Protein AF-A0A965FTE5-F1 (afdb_monomer)

pLDDT: mean 75.87, std 13.05, range [34.81, 92.62]

Structure (mmCIF, N/CA/C/O backbone):
data_AF-A0A965FTE5-F1
#
_entry.id   AF-A0A965FTE5-F1
#
loop_
_atom_site.group_PDB
_atom_site.id
_atom_site.type_symbol
_atom_site.label_atom_id
_atom_site.label_alt_id
_atom_site.label_comp_id
_atom_site.label_asym_id
_atom_site.label_entity_id
_atom_site.label_seq_id
_atom_site.pdbx_PDB_ins_code
_atom_site.Cartn_x
_atom_site.Cartn_y
_atom_site.Cartn_z
_atom_site.occupancy
_atom_site.B_i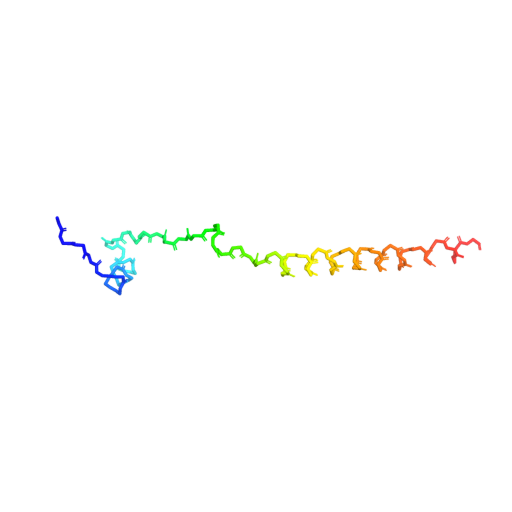so_or_equiv
_atom_site.auth_seq_id
_atom_site.auth_comp_id
_atom_site.auth_asym_id
_atom_site.auth_atom_id
_atom_site.pdbx_PDB_model_num
ATOM 1 N N . GLY A 1 1 ? -9.989 16.480 18.494 1.00 73.56 1 GLY A N 1
ATOM 2 C CA . GLY A 1 1 ? -10.766 15.226 18.539 1.00 73.56 1 GLY A CA 1
ATOM 3 C C . GLY A 1 1 ? -9.804 14.062 18.610 1.00 73.56 1 GLY A C 1
ATOM 4 O O . GLY A 1 1 ? -8.741 14.162 18.011 1.00 73.56 1 GLY A O 1
ATOM 5 N N . ALA A 1 2 ? -10.129 13.016 19.370 1.00 84.25 2 ALA A N 1
ATOM 6 C CA . ALA A 1 2 ? -9.282 11.829 19.467 1.00 84.25 2 ALA A CA 1
ATOM 7 C C . ALA A 1 2 ? -9.157 11.169 18.088 1.00 84.25 2 ALA A C 1
ATOM 9 O O . ALA A 1 2 ? -10.170 10.897 17.445 1.00 84.25 2 ALA A O 1
ATOM 10 N N . GLN A 1 3 ? -7.926 10.948 17.630 1.00 83.31 3 GLN A N 1
ATOM 11 C CA . GLN A 1 3 ? -7.687 10.265 16.369 1.00 83.31 3 GLN A CA 1
ATOM 12 C C . GLN A 1 3 ? -7.620 8.756 16.647 1.00 83.31 3 GLN A C 1
ATOM 14 O O . GLN A 1 3 ? -6.758 8.326 17.421 1.00 83.31 3 GLN A O 1
ATOM 19 N N . PRO A 1 4 ? -8.543 7.950 16.096 1.00 89.06 4 PRO A N 1
ATOM 20 C CA . PRO A 1 4 ? -8.494 6.504 16.252 1.00 89.06 4 PRO A CA 1
ATOM 21 C C . PRO A 1 4 ? -7.203 5.934 15.648 1.00 89.06 4 PRO A C 1
ATOM 23 O O . PRO A 1 4 ? -6.630 6.473 14.706 1.00 89.06 4 PRO A O 1
ATOM 26 N N . THR A 1 5 ? -6.728 4.822 16.206 1.00 90.31 5 THR A N 1
ATOM 27 C CA . THR A 1 5 ? -5.590 4.084 15.635 1.00 90.31 5 THR A CA 1
ATOM 28 C C . THR A 1 5 ? -6.031 3.291 14.400 1.00 90.31 5 THR A C 1
ATOM 30 O O . THR A 1 5 ? -7.206 2.959 14.282 1.00 90.31 5 THR A O 1
ATOM 33 N N . ASP A 1 6 ? -5.102 2.914 13.510 1.00 88.06 6 ASP A N 1
ATOM 34 C CA . ASP A 1 6 ? -5.411 2.222 12.236 1.00 88.06 6 ASP A CA 1
ATOM 35 C C . ASP A 1 6 ? -6.302 0.977 12.416 1.00 88.06 6 ASP A C 1
ATOM 37 O O . ASP A 1 6 ? -7.233 0.746 11.649 1.00 88.06 6 ASP A O 1
ATOM 41 N N . ARG A 1 7 ? -6.092 0.211 13.497 1.00 90.88 7 ARG A N 1
ATOM 42 C CA . ARG A 1 7 ? -6.950 -0.939 13.827 1.00 90.88 7 ARG A CA 1
ATOM 43 C C . ARG A 1 7 ? -8.394 -0.517 14.100 1.00 90.88 7 ARG A C 1
ATOM 45 O O . ARG A 1 7 ? -9.311 -1.148 13.592 1.00 90.88 7 ARG A O 1
ATOM 52 N N . VAL A 1 8 ? -8.587 0.549 14.871 1.00 90.56 8 VAL A N 1
ATOM 53 C CA . VAL A 1 8 ? -9.911 1.087 15.214 1.00 90.56 8 VAL A CA 1
ATOM 54 C C . VAL A 1 8 ? -10.570 1.722 13.991 1.00 90.56 8 VAL A C 1
ATOM 56 O O . VAL A 1 8 ? -11.752 1.495 13.762 1.00 90.56 8 VAL A O 1
ATOM 59 N N . GLU A 1 9 ? -9.812 2.428 13.149 1.00 91.81 9 GLU A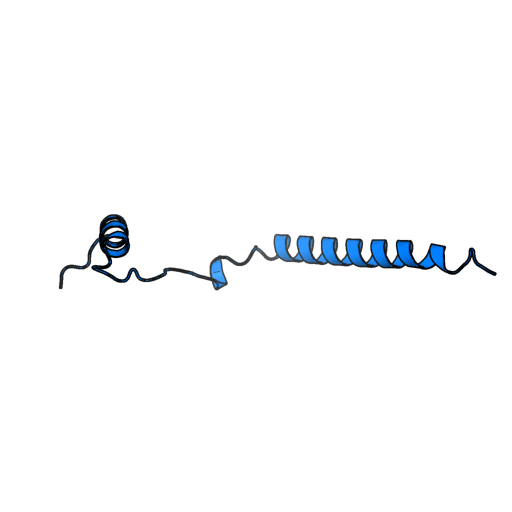 N 1
ATOM 60 C CA . GLU A 1 9 ? -10.325 2.987 11.892 1.00 91.81 9 GLU A CA 1
ATOM 61 C C . GLU A 1 9 ? -10.892 1.912 10.966 1.00 91.81 9 GLU A C 1
ATOM 63 O O . GLU A 1 9 ? -11.937 2.133 10.367 1.00 91.81 9 GLU A O 1
ATOM 68 N N . ARG A 1 10 ? -10.263 0.732 10.887 1.00 90.19 10 ARG A N 1
ATOM 69 C CA . ARG A 1 10 ? -10.784 -0.387 10.082 1.00 90.19 10 ARG A CA 1
ATOM 70 C C . ARG A 1 10 ? -12.118 -0.917 10.604 1.00 90.19 10 ARG A C 1
ATOM 72 O O . ARG A 1 10 ? -12.988 -1.243 9.804 1.00 90.19 10 ARG A O 1
ATOM 79 N N . PHE A 1 11 ? -12.289 -0.996 11.923 1.00 91.25 11 PHE A N 1
ATOM 80 C CA . PHE A 1 11 ? -13.563 -1.413 12.516 1.00 91.25 11 PHE A CA 1
ATOM 81 C C . PHE A 1 11 ? -14.654 -0.365 12.302 1.00 91.25 11 PHE A C 1
ATOM 83 O O . PHE A 1 11 ? -15.778 -0.710 11.946 1.00 91.25 11 PHE A O 1
ATOM 90 N N . LEU A 1 12 ? -14.316 0.914 12.466 1.00 92.62 12 LEU A N 1
ATOM 91 C CA . LEU A 1 12 ? -15.255 2.008 12.246 1.00 92.62 12 LEU A CA 1
ATOM 92 C C . LEU A 1 12 ? -15.623 2.172 10.760 1.00 92.62 12 LEU A C 1
ATOM 94 O O . LEU A 1 12 ? -16.770 2.487 10.461 1.00 92.62 12 LEU A O 1
ATOM 98 N N . GLU A 1 13 ? -14.692 1.916 9.835 1.00 91.00 13 GLU A N 1
ATOM 99 C CA . GLU A 1 13 ? -14.940 1.883 8.385 1.00 91.00 13 GLU A CA 1
ATOM 100 C C . GLU A 1 13 ? -15.868 0.725 8.006 1.00 91.00 13 GLU A C 1
ATOM 102 O O . GLU A 1 13 ? -16.844 0.936 7.290 1.00 91.00 13 GLU A O 1
ATOM 107 N N . ALA A 1 14 ? -15.627 -0.476 8.541 1.00 90.25 14 ALA A N 1
ATOM 108 C CA . ALA A 1 14 ? -16.501 -1.629 8.320 1.00 90.25 14 ALA A CA 1
ATOM 109 C C . ALA A 1 14 ? -17.923 -1.402 8.863 1.00 90.25 14 ALA A C 1
ATOM 111 O O . ALA A 1 14 ? -18.892 -1.874 8.276 1.00 90.25 14 ALA A O 1
ATOM 112 N N . ALA A 1 15 ? -18.049 -0.650 9.958 1.00 92.19 15 ALA A N 1
ATOM 113 C CA . ALA A 1 15 ? -19.329 -0.227 10.520 1.00 92.19 15 ALA A CA 1
ATOM 114 C C . ALA A 1 15 ? -19.944 1.000 9.811 1.00 92.19 15 ALA A C 1
ATOM 116 O O . ALA A 1 15 ? -21.030 1.433 10.188 1.00 92.19 15 ALA A O 1
ATOM 117 N N . GLY A 1 16 ? -19.262 1.593 8.822 1.00 89.56 16 GLY A N 1
ATOM 118 C CA . GLY A 1 16 ? -19.727 2.780 8.091 1.00 89.56 16 GLY A CA 1
ATOM 119 C C . GLY A 1 16 ? -19.715 4.088 8.894 1.00 89.56 16 GLY A C 1
ATOM 120 O O . GLY A 1 16 ? -20.244 5.096 8.434 1.00 89.56 16 GLY A O 1
ATOM 121 N N . LEU A 1 17 ? -19.111 4.092 10.084 1.00 88.06 17 LEU A N 1
ATOM 122 C CA . LEU A 1 17 ? -19.089 5.225 11.019 1.00 88.06 17 LEU A CA 1
ATOM 123 C C . LEU A 1 17 ? -17.905 6.171 10.791 1.00 88.06 17 LEU A C 1
ATOM 125 O O . LEU A 1 17 ? -17.875 7.275 11.335 1.00 88.06 17 LEU A O 1
ATOM 129 N N . TRP A 1 18 ? -16.903 5.743 10.023 1.00 86.62 18 TRP A N 1
ATOM 130 C CA . TRP A 1 18 ? -15.683 6.512 9.800 1.00 86.62 18 TRP A CA 1
ATOM 131 C C . TRP A 1 18 ? -15.087 6.235 8.426 1.00 86.62 18 TRP A C 1
ATOM 1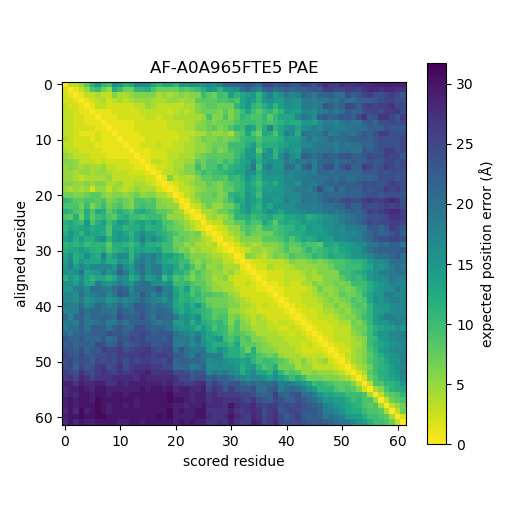33 O O . TRP A 1 18 ? -15.104 5.105 7.948 1.00 86.62 18 TRP A O 1
ATOM 143 N N . LYS A 1 19 ? -14.495 7.256 7.799 1.00 84.75 19 LYS A N 1
ATOM 144 C CA . LYS A 1 19 ? -13.763 7.095 6.540 1.00 84.75 19 LYS A CA 1
ATOM 145 C C . LYS A 1 19 ? -12.274 7.000 6.829 1.00 84.75 19 LYS A C 1
ATOM 147 O O . LYS A 1 19 ? -11.649 7.984 7.222 1.00 84.75 19 LYS A O 1
ATOM 152 N N . ARG A 1 20 ? -11.696 5.820 6.612 1.00 84.81 20 ARG A N 1
ATOM 153 C CA . ARG A 1 20 ? -10.253 5.630 6.751 1.00 84.81 20 ARG A CA 1
ATOM 154 C C . ARG A 1 20 ? -9.506 6.421 5.682 1.00 84.81 20 ARG A C 1
ATOM 156 O O . ARG A 1 20 ? -9.912 6.481 4.519 1.00 84.81 20 ARG A O 1
ATOM 163 N N . THR A 1 21 ? -8.385 7.021 6.070 1.00 81.44 21 THR A N 1
ATOM 164 C CA . THR A 1 21 ? -7.507 7.700 5.114 1.00 81.44 21 THR A CA 1
ATOM 165 C C . THR A 1 21 ? -6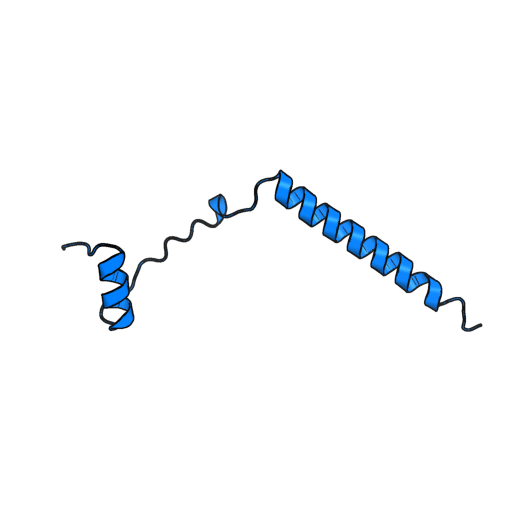.611 6.680 4.410 1.00 81.44 21 THR A C 1
ATOM 167 O O . THR A 1 21 ? -5.856 5.938 5.037 1.00 81.44 21 THR A O 1
ATOM 170 N N . ALA A 1 22 ? -6.695 6.611 3.079 1.00 73.62 22 ALA A N 1
ATOM 171 C CA . ALA A 1 22 ? -5.872 5.698 2.293 1.00 73.62 22 ALA A CA 1
ATOM 172 C C . ALA A 1 22 ? -4.416 6.188 2.259 1.00 73.62 22 ALA A C 1
ATOM 174 O O . ALA A 1 22 ? -4.091 7.190 1.623 1.00 73.62 22 ALA A O 1
ATOM 175 N N . ARG A 1 23 ? -3.511 5.466 2.925 1.00 72.62 23 ARG A N 1
ATOM 176 C CA . ARG A 1 23 ? -2.072 5.772 2.915 1.00 72.62 23 ARG A CA 1
ATOM 177 C C . ARG A 1 23 ? -1.373 5.024 1.780 1.00 72.62 23 ARG A C 1
ATOM 179 O O . ARG A 1 23 ? -0.608 4.094 2.014 1.00 72.62 23 ARG A O 1
ATOM 186 N N . VAL A 1 24 ? -1.645 5.418 0.537 1.00 80.62 24 VAL A N 1
ATOM 187 C CA . VAL A 1 24 ? -0.966 4.864 -0.646 1.00 80.62 24 VAL A CA 1
ATOM 188 C C . VAL A 1 24 ? 0.196 5.778 -1.033 1.00 80.62 24 VAL A C 1
ATOM 190 O O . VAL A 1 24 ? -0.008 6.937 -1.379 1.00 80.62 24 VAL A O 1
ATOM 193 N N . SER A 1 25 ? 1.432 5.267 -0.996 1.00 74.75 25 SER A N 1
ATOM 194 C CA . SER A 1 25 ? 2.619 6.005 -1.460 1.00 74.75 25 SER A CA 1
ATOM 195 C C . SER A 1 25 ? 3.113 5.462 -2.802 1.00 74.75 25 SER A C 1
ATOM 197 O O . SER A 1 25 ? 4.060 4.682 -2.879 1.00 74.75 25 SER A O 1
ATOM 199 N N . VAL A 1 26 ? 2.459 5.887 -3.887 1.00 73.12 26 VAL A N 1
ATOM 200 C CA . VAL A 1 26 ? 2.729 5.402 -5.256 1.00 73.12 26 VAL A CA 1
ATOM 201 C C . VAL A 1 26 ? 4.203 5.565 -5.643 1.00 73.12 26 VAL A C 1
ATOM 203 O O . VAL A 1 26 ? 4.792 4.661 -6.221 1.00 73.12 26 VAL A O 1
ATOM 206 N N . ALA A 1 27 ? 4.842 6.677 -5.265 1.00 75.19 27 ALA A N 1
ATOM 207 C CA . ALA A 1 27 ? 6.245 6.941 -5.590 1.00 75.19 27 ALA A CA 1
ATOM 208 C C . ALA A 1 27 ? 7.232 5.944 -4.949 1.00 75.19 27 ALA A C 1
ATOM 210 O O . ALA A 1 27 ? 8.227 5.596 -5.578 1.00 75.19 27 ALA A O 1
ATOM 211 N N . LYS A 1 28 ? 6.953 5.465 -3.726 1.00 70.12 28 LYS A N 1
ATOM 212 C CA . LYS A 1 28 ? 7.784 4.471 -3.017 1.00 70.12 28 LYS A CA 1
ATOM 213 C C . LYS A 1 28 ? 7.397 3.029 -3.347 1.00 70.12 28 LYS A C 1
ATOM 215 O O . LYS A 1 28 ? 8.214 2.135 -3.169 1.00 70.12 28 LYS A O 1
ATOM 220 N N . ALA A 1 29 ? 6.173 2.814 -3.823 1.00 78.50 29 ALA A N 1
ATOM 221 C CA . ALA A 1 29 ? 5.690 1.515 -4.280 1.00 78.50 29 ALA A CA 1
ATOM 222 C C . ALA A 1 29 ? 6.218 1.133 -5.673 1.00 78.50 29 ALA A C 1
ATOM 224 O O . ALA A 1 29 ? 6.042 -0.008 -6.094 1.00 78.50 29 ALA A O 1
ATOM 225 N N . LYS A 1 30 ? 6.863 2.063 -6.396 1.00 80.88 30 LYS A N 1
ATOM 226 C CA . LYS A 1 30 ? 7.465 1.749 -7.693 1.00 80.88 30 LYS A CA 1
ATOM 227 C C . LYS A 1 30 ? 8.539 0.665 -7.525 1.00 80.88 30 LYS A C 1
ATOM 229 O O . LYS A 1 30 ? 9.375 0.775 -6.621 1.00 80.8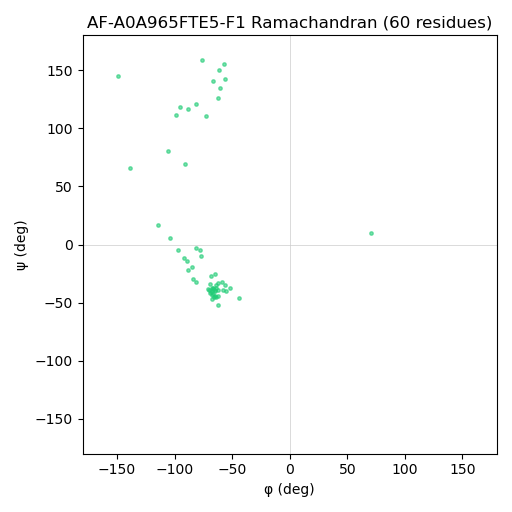8 30 LYS A O 1
ATOM 234 N N . PRO A 1 31 ? 8.557 -0.358 -8.398 1.00 79.94 31 PRO A N 1
ATOM 235 C CA . PRO A 1 31 ? 9.657 -1.306 -8.434 1.00 79.94 31 PRO A CA 1
ATOM 236 C C . PRO A 1 31 ? 10.974 -0.551 -8.645 1.00 79.94 31 PRO A C 1
ATOM 238 O O . PRO A 1 31 ? 11.033 0.447 -9.362 1.00 79.94 31 PRO A O 1
ATOM 241 N N . LYS A 1 32 ? 12.041 -1.006 -7.981 1.00 83.69 32 LYS A N 1
ATOM 242 C CA . LYS A 1 32 ? 13.379 -0.406 -8.118 1.00 83.69 32 LYS A CA 1
ATOM 243 C C . LYS A 1 32 ? 13.809 -0.427 -9.590 1.00 83.69 32 LYS A C 1
ATOM 245 O O . LYS A 1 32 ? 13.415 -1.336 -10.315 1.00 83.69 32 LYS A O 1
ATOM 250 N N . LYS A 1 33 ? 14.703 0.488 -9.988 1.00 80.62 33 LYS A N 1
ATOM 251 C CA . LYS A 1 33 ? 15.212 0.614 -11.373 1.00 80.62 33 LYS A CA 1
ATOM 252 C C . LYS A 1 33 ? 15.580 -0.734 -12.017 1.00 80.62 33 LYS A C 1
ATOM 254 O O . LYS A 1 33 ? 15.080 -1.058 -13.079 1.00 80.62 33 LYS A O 1
ATOM 259 N N . LYS A 1 34 ? 16.308 -1.595 -11.292 1.00 75.94 34 LYS A N 1
ATOM 260 C CA . LYS A 1 34 ? 16.677 -2.950 -11.755 1.00 75.94 34 LYS A CA 1
ATOM 261 C C . LYS A 1 34 ? 15.491 -3.866 -12.086 1.00 75.94 34 LYS A C 1
ATOM 263 O O . LYS A 1 34 ? 15.625 -4.767 -12.898 1.00 75.94 34 LYS A O 1
ATOM 268 N N . ALA A 1 35 ? 14.364 -3.726 -11.392 1.00 79.44 35 ALA A N 1
ATOM 269 C CA . ALA A 1 35 ? 13.166 -4.514 -11.668 1.00 79.44 35 ALA A CA 1
ATOM 270 C C . ALA A 1 35 ? 12.366 -3.928 -12.838 1.00 79.44 35 ALA A C 1
ATOM 272 O O . ALA A 1 35 ? 11.788 -4.697 -13.591 1.00 79.44 35 ALA A O 1
ATOM 273 N N . GLN A 1 36 ? 12.387 -2.604 -13.022 1.00 80.69 36 GLN A N 1
ATOM 274 C CA . GLN A 1 36 ? 11.818 -1.958 -14.210 1.00 80.69 36 GLN A CA 1
ATOM 275 C C . GLN A 1 36 ? 12.561 -2.413 -15.469 1.00 80.69 36 GLN A C 1
ATOM 277 O O . GLN A 1 36 ? 11.945 -3.019 -16.333 1.00 80.69 36 GLN A O 1
ATOM 282 N N . GLU A 1 37 ? 13.893 -2.313 -15.476 1.00 78.94 37 GLU A N 1
ATOM 283 C CA . GLU A 1 37 ? 14.738 -2.742 -16.603 1.00 78.94 37 GLU A CA 1
ATOM 284 C C . GLU A 1 37 ? 14.527 -4.216 -16.991 1.00 78.94 37 GLU A C 1
ATOM 286 O O . GLU A 1 37 ? 14.569 -4.566 -18.165 1.00 78.94 37 GLU A O 1
ATOM 291 N N . ARG A 1 38 ? 14.263 -5.099 -16.017 1.00 80.06 38 ARG A N 1
ATOM 292 C CA . ARG A 1 38 ? 13.943 -6.510 -16.295 1.00 80.06 38 ARG A CA 1
ATOM 293 C C . ARG A 1 38 ? 12.567 -6.699 -16.918 1.00 80.06 38 ARG A C 1
ATOM 295 O O . ARG A 1 38 ? 12.421 -7.576 -17.760 1.00 80.06 38 ARG A O 1
ATOM 302 N N . LEU A 1 39 ? 11.569 -5.935 -16.480 1.00 77.75 39 LEU A N 1
ATOM 303 C CA . LEU A 1 39 ? 10.227 -5.990 -17.059 1.00 77.75 39 LEU A CA 1
ATOM 304 C C . LEU A 1 39 ? 10.236 -5.427 -18.481 1.00 77.75 39 LEU A C 1
ATOM 306 O O . LEU A 1 39 ? 9.641 -6.035 -19.365 1.00 77.75 39 LEU A O 1
ATOM 310 N N . ASP A 1 40 ? 10.973 -4.341 -18.709 1.00 78.19 40 ASP A N 1
ATOM 311 C CA . ASP A 1 40 ? 11.139 -3.737 -20.030 1.00 78.19 40 ASP A CA 1
ATOM 312 C C . ASP A 1 4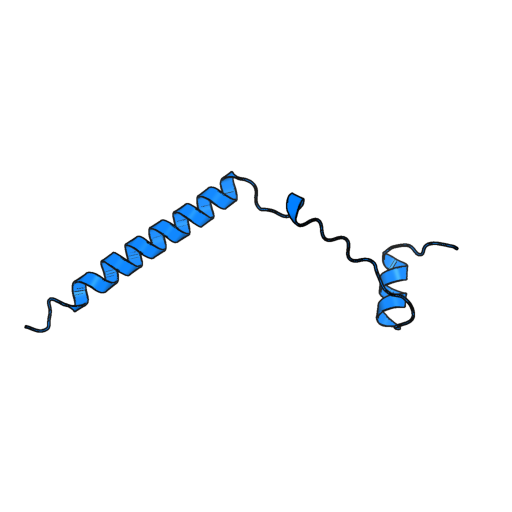0 ? 11.886 -4.687 -20.984 1.00 78.19 40 ASP A C 1
ATOM 314 O O . ASP A 1 40 ? 11.444 -4.914 -22.108 1.00 78.19 40 ASP A O 1
ATOM 318 N N . ALA A 1 41 ? 12.968 -5.327 -20.521 1.00 74.75 41 ALA A N 1
ATOM 319 C CA . ALA A 1 41 ? 13.698 -6.324 -21.308 1.00 74.75 41 ALA A CA 1
ATOM 320 C C . ALA A 1 41 ? 12.858 -7.580 -21.602 1.00 74.75 41 ALA A C 1
ATOM 322 O O . A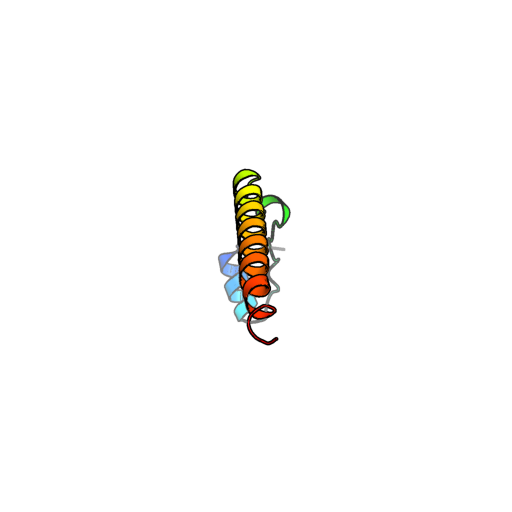LA A 1 41 ? 12.905 -8.107 -22.711 1.00 74.75 41 ALA A O 1
ATOM 323 N N . ALA A 1 42 ? 12.068 -8.054 -20.633 1.00 76.44 42 ALA A N 1
ATOM 324 C CA . ALA A 1 42 ? 11.161 -9.180 -20.838 1.00 76.44 42 ALA A CA 1
ATOM 325 C C . ALA A 1 42 ? 10.035 -8.835 -21.827 1.00 76.44 42 ALA A C 1
ATOM 327 O O . ALA A 1 42 ? 9.672 -9.673 -22.649 1.00 76.44 42 ALA A O 1
ATOM 328 N N . ALA A 1 43 ? 9.513 -7.606 -21.783 1.00 75.75 43 ALA A N 1
ATOM 329 C CA . ALA A 1 43 ? 8.514 -7.124 -22.731 1.00 75.75 43 ALA A CA 1
ATOM 330 C C . ALA A 1 43 ? 9.085 -6.990 -24.152 1.00 75.75 43 ALA A C 1
ATOM 332 O O . ALA A 1 43 ? 8.440 -7.422 -25.104 1.00 75.75 43 ALA A O 1
ATOM 333 N N . ALA A 1 44 ? 10.304 -6.461 -24.298 1.00 77.31 44 ALA A N 1
ATOM 334 C CA . ALA A 1 44 ? 10.986 -6.364 -25.589 1.00 77.31 44 ALA A CA 1
ATOM 335 C C . ALA A 1 44 ? 11.280 -7.748 -26.191 1.00 77.31 44 ALA A C 1
ATOM 337 O O . ALA A 1 44 ? 10.976 -7.988 -27.356 1.00 77.31 44 ALA A O 1
ATOM 338 N N . ALA A 1 45 ? 11.782 -8.688 -25.384 1.00 73.31 45 ALA A N 1
ATOM 339 C CA . ALA A 1 45 ? 12.029 -10.059 -25.829 1.00 73.31 45 A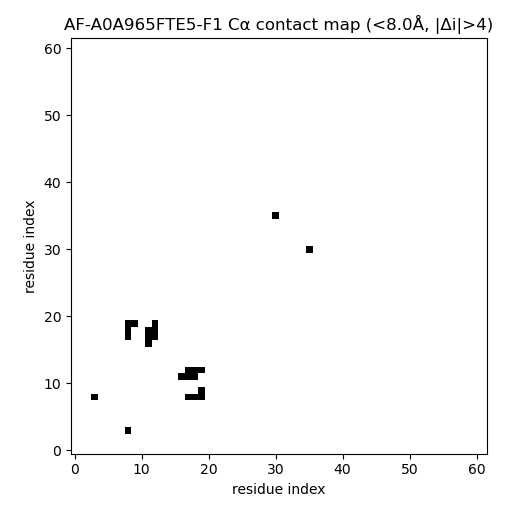LA A CA 1
ATOM 340 C C . ALA A 1 45 ? 10.732 -10.790 -26.222 1.00 73.31 45 ALA A C 1
ATOM 342 O O . ALA A 1 45 ? 10.720 -11.550 -27.189 1.00 73.31 45 ALA A O 1
ATOM 343 N N . ALA A 1 46 ? 9.632 -10.553 -25.501 1.00 74.31 46 ALA A N 1
ATOM 344 C CA . ALA A 1 46 ? 8.325 -11.105 -25.850 1.00 74.31 46 ALA A CA 1
ATOM 345 C C . ALA A 1 46 ? 7.771 -10.506 -27.155 1.00 74.31 46 ALA A C 1
ATOM 347 O O . ALA A 1 46 ? 7.183 -11.236 -27.950 1.00 74.31 46 ALA A O 1
ATOM 348 N N . ALA A 1 47 ? 7.987 -9.209 -27.397 1.00 71.25 47 ALA A N 1
ATOM 349 C CA . ALA A 1 47 ? 7.592 -8.547 -28.639 1.00 71.25 47 ALA A CA 1
ATOM 350 C C . ALA A 1 47 ? 8.399 -9.059 -29.845 1.00 71.25 47 ALA A C 1
ATOM 352 O O . ALA A 1 47 ? 7.799 -9.439 -30.847 1.00 71.25 47 ALA A O 1
ATOM 353 N N . GLU A 1 48 ? 9.728 -9.172 -29.730 1.00 70.75 48 GLU A N 1
ATOM 354 C CA . GLU A 1 48 ? 10.571 -9.758 -30.787 1.00 70.75 48 GLU A CA 1
ATOM 355 C C . GLU A 1 48 ? 10.223 -11.227 -31.062 1.00 70.75 48 GLU A C 1
ATOM 357 O O . GLU A 1 48 ? 10.215 -11.664 -32.213 1.00 70.75 48 GLU A O 1
ATOM 362 N N . ALA A 1 49 ? 9.923 -12.009 -30.020 1.00 69.69 49 ALA A N 1
ATOM 363 C CA . ALA A 1 49 ? 9.508 -13.398 -30.189 1.00 69.69 49 ALA A CA 1
ATOM 364 C C . ALA A 1 49 ? 8.144 -13.508 -30.890 1.00 69.69 49 ALA A C 1
ATOM 366 O O . ALA A 1 49 ? 7.962 -14.393 -31.724 1.00 69.69 49 ALA A O 1
ATOM 367 N N . ALA A 1 50 ? 7.204 -12.606 -30.589 1.00 70.50 50 ALA A N 1
ATOM 368 C CA . ALA A 1 50 ? 5.910 -12.547 -31.264 1.00 70.50 50 ALA A CA 1
ATOM 369 C C . ALA A 1 50 ? 6.050 -12.124 -32.738 1.00 70.50 50 ALA A C 1
ATOM 371 O O . ALA A 1 50 ? 5.411 -12.721 -33.602 1.00 70.50 50 ALA A O 1
ATOM 372 N N . GLU A 1 51 ? 6.927 -11.166 -33.047 1.00 66.25 51 GLU A N 1
ATOM 373 C CA . GLU A 1 51 ? 7.197 -10.733 -34.425 1.00 66.25 51 GLU A CA 1
ATOM 374 C C . GLU A 1 51 ? 7.891 -11.840 -35.246 1.00 66.25 51 GLU A C 1
ATOM 376 O O . GLU A 1 51 ? 7.474 -12.164 -36.362 1.00 66.25 51 GLU A O 1
ATOM 381 N N . LYS A 1 52 ? 8.881 -12.531 -34.663 1.00 67.31 52 LYS A N 1
ATOM 382 C CA . LYS A 1 52 ? 9.506 -13.714 -35.286 1.00 67.31 52 LYS A CA 1
ATOM 383 C C . LYS A 1 52 ? 8.560 -14.902 -35.443 1.00 67.31 52 LYS A C 1
ATOM 385 O O . LYS A 1 52 ? 8.798 -15.726 -36.315 1.00 67.31 52 LYS A O 1
ATOM 390 N N . ALA A 1 53 ? 7.522 -15.018 -34.620 1.00 64.44 53 ALA A N 1
ATOM 391 C CA . ALA A 1 53 ? 6.516 -16.071 -34.749 1.00 64.44 53 ALA A CA 1
ATOM 392 C C . ALA A 1 53 ? 5.401 -15.723 -35.753 1.00 64.44 53 ALA A C 1
ATOM 394 O O . ALA A 1 53 ? 4.739 -16.633 -36.246 1.00 64.44 53 ALA A O 1
ATOM 395 N N . ALA A 1 54 ? 5.214 -14.442 -36.093 1.00 62.84 54 ALA A N 1
ATOM 396 C CA . ALA A 1 54 ? 4.250 -13.993 -37.101 1.00 62.84 54 ALA A CA 1
ATOM 397 C C . ALA A 1 54 ? 4.799 -14.056 -38.542 1.00 62.84 54 ALA A C 1
ATOM 399 O O . ALA A 1 54 ? 4.049 -14.315 -39.478 1.00 62.84 54 ALA A O 1
ATOM 400 N N . THR A 1 55 ? 6.111 -13.897 -38.730 1.00 57.38 55 THR A N 1
ATOM 401 C CA . THR A 1 55 ? 6.764 -13.967 -40.054 1.00 57.38 55 THR A CA 1
ATOM 402 C C . THR A 1 55 ? 6.795 -15.346 -40.752 1.00 57.38 55 THR A C 1
ATOM 404 O O . THR A 1 55 ? 6.789 -15.354 -41.981 1.00 57.38 55 THR A O 1
ATOM 407 N N . PRO A 1 56 ? 6.767 -16.525 -40.090 1.00 57.12 56 PRO A N 1
ATOM 408 C CA . PRO A 1 56 ? 6.743 -17.808 -40.799 1.00 57.12 56 PRO A CA 1
ATOM 409 C C . PRO A 1 56 ? 5.363 -18.196 -41.363 1.00 57.12 56 PRO A C 1
ATOM 411 O O . PRO A 1 56 ? 5.274 -19.213 -42.047 1.00 57.12 56 PRO A O 1
ATOM 414 N N . ALA A 1 57 ? 4.293 -17.431 -41.109 1.00 51.03 57 ALA A N 1
ATOM 415 C CA . ALA A 1 57 ? 2.941 -17.769 -41.572 1.00 51.03 57 ALA A CA 1
ATOM 416 C C . ALA A 1 57 ? 2.559 -17.168 -42.942 1.00 51.03 57 ALA A C 1
ATOM 418 O O . ALA A 1 57 ? 1.563 -17.599 -43.515 1.00 51.03 57 ALA A O 1
ATOM 419 N N . GLU A 1 58 ? 3.339 -16.232 -43.497 1.00 47.06 58 GLU A N 1
ATOM 420 C CA . GLU A 1 58 ? 3.035 -15.605 -44.801 1.00 47.06 58 GLU A CA 1
ATOM 421 C C . GLU A 1 58 ? 3.794 -16.245 -45.985 1.00 47.06 58 GLU A C 1
ATOM 423 O O . GLU A 1 58 ? 3.522 -15.931 -47.134 1.00 47.06 58 GLU A O 1
ATOM 428 N N . ALA A 1 59 ? 4.698 -17.205 -45.737 1.00 48.50 59 ALA A N 1
ATOM 429 C CA . ALA A 1 59 ? 5.484 -17.880 -46.785 1.00 48.50 59 ALA A CA 1
ATOM 430 C C . ALA A 1 59 ? 5.013 -19.312 -47.134 1.00 48.50 59 ALA A C 1
ATOM 432 O O . ALA A 1 59 ? 5.672 -19.999 -47.910 1.00 48.50 59 ALA A O 1
ATOM 433 N N . ALA A 1 60 ? 3.898 -19.790 -46.565 1.00 49.19 60 ALA A N 1
ATOM 434 C CA . ALA A 1 60 ? 3.351 -21.135 -46.818 1.00 49.19 60 ALA A CA 1
ATOM 435 C C . ALA A 1 60 ? 1.987 -21.120 -47.538 1.00 49.19 60 ALA A C 1
ATOM 437 O O . ALA A 1 60 ? 1.256 -22.111 -47.532 1.00 49.19 60 ALA A O 1
ATOM 438 N N . SER A 1 61 ? 1.615 -19.996 -48.147 1.00 44.75 61 SER A N 1
ATOM 439 C CA . SER A 1 61 ? 0.467 -19.903 -49.053 1.00 44.75 61 SER A CA 1
ATOM 440 C C . SER A 1 61 ? 0.828 -19.036 -50.254 1.00 44.75 61 SER A C 1
ATOM 442 O O . SER A 1 61 ? 0.283 -17.954 -50.429 1.00 44.75 61 SER A O 1
ATOM 444 N N . GLU A 1 62 ? 1.759 -19.530 -51.067 1.00 34.81 62 GLU A N 1
ATOM 445 C CA . GLU A 1 62 ? 1.831 -19.217 -52.498 1.00 34.81 62 GLU A CA 1
ATOM 446 C C . GLU A 1 62 ? 2.04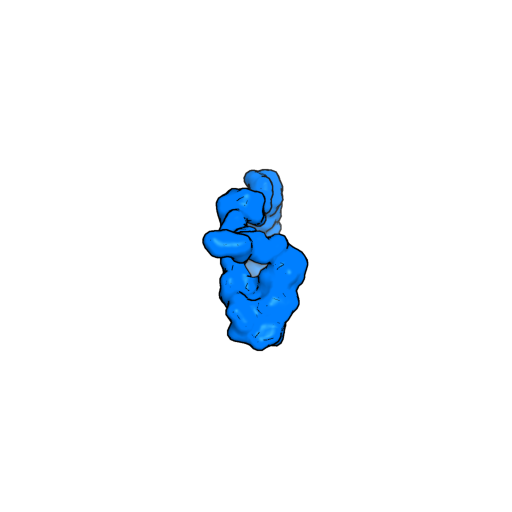8 -20.514 -53.285 1.00 34.81 62 GLU A C 1
ATOM 448 O O . GLU A 1 62 ? 2.798 -21.385 -52.778 1.00 34.81 62 GLU A O 1
#

Foldseek 3Di:
DDDDDPVVQVVCVVVVNHDDDDPDDPVVPDDPPVVVVVVVVVVVVVVVVVVVVVVVPVPPPD

Secondary structure (DSSP, 8-state):
-PPPPHHHHHHHHHTTS--------HHHHSPPHHHHHHHHHHHHHHHHHHHHHHGGGSSS--

Mean predicted aligned error: 13.55 Å

Radius of gyration: 24.82 Å; Cα contacts (8 Å, |Δi|>4): 12; chains: 1; bounding box: 36×36×72 Å

Solvent-accessible surface area (backbone atoms only — not comparable to full-atom values): 3999 Å² total; per-residue (Å²): 130,91,78,73,52,75,72,53,34,53,55,32,34,76,69,71,77,41,85,66,81,84,87,76,58,67,84,78,68,50,71,54,70,75,55,46,56,50,52,54,50,51,50,50,52,50,48,52,52,50,52,64,63,55,61,70,68,72,77,80,75,126

Sequence (62 aa):
GAQPTDRVERFLEAAGLWKRTARVSVAKAKPKKKAQERLDAAAAAAAEAAEKAATPAEAASE